Protein AF-A0AAE9Q0F1-F1 (afdb_monomer)

Organism: Paenibacillus polymyxa (NCBI:txid1406)

Secondary structure (DSSP, 8-state):
-----HHHHHHHHH--HHHHTTS--PPP-HHHHHHHHHHHHHHS-GGGHHHHHHHHHHHHHHHHHHHHHHTS----S---HHHHHHHHHHHHHHHHHHHHHHHHHHHTT-HHHHHHHHHHHHHHHHHHHHHHHHHHTT---HHHHHHHHHHHHHHHHHHHTT-

Radius of gyration: 17.11 Å; Cα contacts (8 Å, |Δi|>4): 140; chains: 1; bounding box: 46×31×49 Å

Foldseek 3Di:
DPDQCLVVVCCVLPDDPLLVVQADFDDQPVVLLVVLLVLLVVVDDPVCNVVSSLLSNLLSLQVRLVVLLVPQDPDDDDDDPSNVSRNVSSNVSSVSSVVVSLVSCVVVVNVVLNVLLVVLSVVLVVLVVVLVVCVVVVNDDPVNNVVSVVCSVVSSSVSSSVD

Nearest PDB structures (foldseek):
  3aq0-assembly3_E  TM=7.527E-01  e=3.146E-03  Arabidopsis thaliana
  1wl3-assembly1_B  TM=6.825E-01  e=2.127E-02  Thermotoga maritima MSB8
  1wl3-assembly1_A  TM=6.862E-01  e=2.998E-02  Thermotoga maritima MSB8
  1v4e-assembly1_A  TM=6.895E-01  e=4.225E-02  Thermotoga maritima
  5nl6-assembly1_B  TM=2.414E-01  e=3.479E+00  Entamoeba histolytica HM-1:IMSS

pLDDT: mean 87.9, std 9.02, range [52.25, 97.5]

Mean predicted aligned error: 5.34 Å

InterPro domains:
  IPR009920 Heptaprenyl diphosphate synthase subunit 1 [PF07307] (16-135)

Sequence (163 aa):
MKPYRVPQLA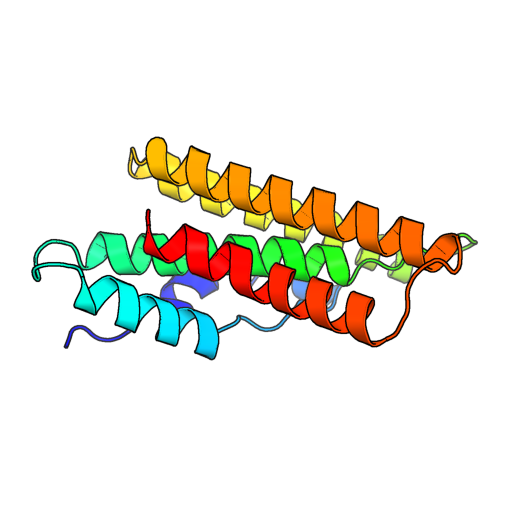RKYVEYDMIQQHTEMPAFPDSRTRLMFVFLNRNAQELHASEDELYALVTSLVQMGLDTHDMIDTLSGIRSPEEMRSRQLKVLAGDYFSSRFYQLLALAGRITAISKLSDAVCEVNAGKMSLYWGMKQFRLDATQYLTQMVRFKKELFYHSLHL

Structure (mmCIF, N/CA/C/O backbone):
data_AF-A0AAE9Q0F1-F1
#
_entry.id   AF-A0AAE9Q0F1-F1
#
loop_
_atom_site.group_PDB
_atom_site.id
_atom_site.type_symbol
_atom_site.label_atom_id
_atom_site.label_alt_id
_atom_site.label_comp_id
_atom_site.label_asym_id
_atom_site.label_entity_id
_atom_site.label_seq_id
_atom_site.pdbx_PDB_ins_code
_atom_site.Cartn_x
_atom_site.Cartn_y
_atom_site.Cartn_z
_atom_site.occupancy
_atom_site.B_iso_or_equiv
_atom_site.auth_seq_id
_atom_site.auth_comp_id
_atom_site.auth_asym_id
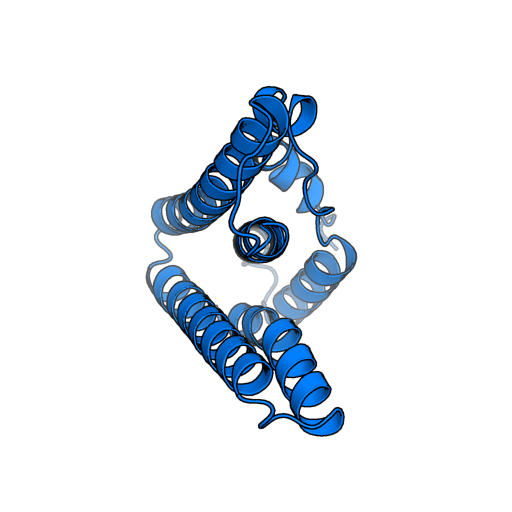_atom_site.auth_atom_id
_atom_site.pdbx_PDB_model_num
ATOM 1 N N . MET A 1 1 ? -22.507 -13.626 14.723 1.00 52.25 1 MET A N 1
ATOM 2 C CA . MET A 1 1 ? -21.385 -13.022 13.966 1.00 52.25 1 MET A CA 1
ATOM 3 C C . MET A 1 1 ? -21.903 -11.809 13.213 1.00 52.25 1 MET A C 1
ATOM 5 O O . MET A 1 1 ? -22.869 -11.956 12.471 1.00 52.25 1 MET A O 1
ATOM 9 N N . LYS A 1 2 ? -21.312 -10.622 13.410 1.00 55.66 2 LYS A N 1
ATOM 10 C CA . LYS A 1 2 ? -21.588 -9.476 12.527 1.00 55.66 2 LYS A CA 1
ATOM 11 C C . LYS A 1 2 ? -21.145 -9.829 11.096 1.00 55.66 2 LYS A C 1
ATOM 13 O O . LYS A 1 2 ? -20.151 -10.543 10.942 1.00 55.66 2 LYS A O 1
ATOM 18 N N . PRO A 1 3 ? -21.881 -9.401 10.058 1.00 69.31 3 PRO A N 1
ATOM 19 C CA . PRO A 1 3 ? -21.525 -9.720 8.682 1.00 69.31 3 PRO A CA 1
ATOM 20 C C . PRO A 1 3 ? -20.202 -9.040 8.316 1.00 69.31 3 PRO A C 1
ATOM 22 O O . PRO A 1 3 ? -20.035 -7.850 8.552 1.00 69.31 3 PRO A O 1
ATOM 25 N N . TYR A 1 4 ? -19.276 -9.793 7.724 1.00 80.81 4 TYR A N 1
ATOM 26 C CA . TYR A 1 4 ? -18.034 -9.262 7.164 1.00 80.81 4 TYR A CA 1
ATOM 27 C C . TYR A 1 4 ? -18.352 -8.305 6.005 1.00 80.81 4 TYR A C 1
ATOM 29 O O . TYR A 1 4 ? -18.887 -8.737 4.980 1.00 80.81 4 TYR A O 1
ATOM 37 N N . ARG A 1 5 ? -18.05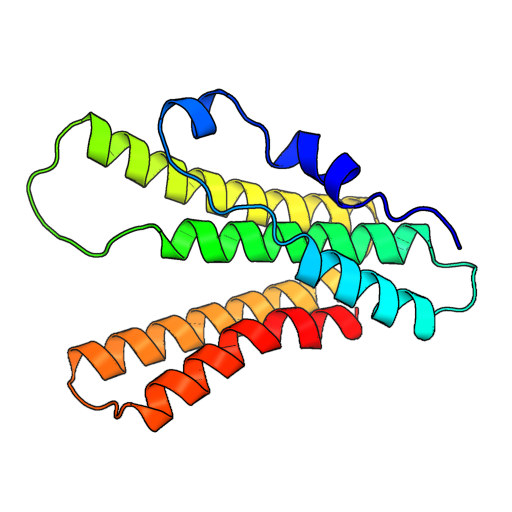4 -7.009 6.188 1.00 88.69 5 ARG A N 1
ATOM 38 C CA . ARG A 1 5 ? -18.430 -5.930 5.251 1.00 88.69 5 ARG A CA 1
ATOM 39 C C . ARG A 1 5 ? -17.259 -5.132 4.670 1.00 88.69 5 ARG A C 1
ATOM 41 O O . ARG A 1 5 ? -17.464 -4.1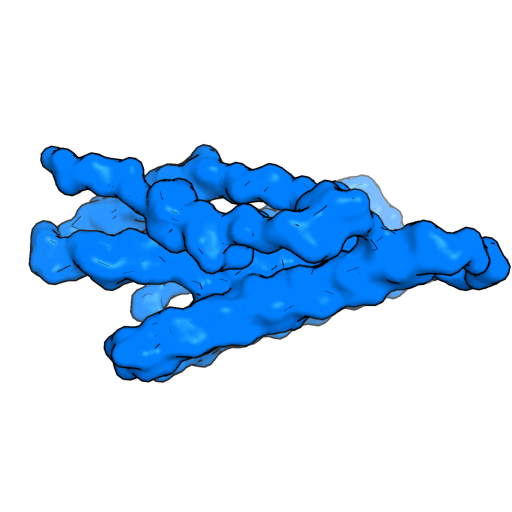41 3.966 1.00 88.69 5 ARG A O 1
ATOM 48 N N . VAL A 1 6 ? -16.028 -5.544 4.961 1.00 88.12 6 VAL A N 1
ATOM 49 C CA . VAL A 1 6 ? -14.815 -4.809 4.572 1.00 88.12 6 VAL A CA 1
ATOM 50 C C . VAL A 1 6 ? -14.713 -4.568 3.055 1.00 88.12 6 VAL A C 1
ATOM 52 O O . VAL A 1 6 ? -14.407 -3.437 2.678 1.00 88.12 6 VAL A O 1
ATOM 55 N N . PRO A 1 7 ? -15.042 -5.523 2.160 1.00 87.94 7 PRO A N 1
ATOM 56 C CA . PRO A 1 7 ? -15.000 -5.280 0.716 1.00 87.94 7 PRO A CA 1
ATOM 57 C C . PRO A 1 7 ? -16.002 -4.212 0.272 1.00 87.94 7 PRO A C 1
ATOM 59 O O . PRO A 1 7 ? -15.685 -3.365 -0.558 1.00 87.94 7 PRO A O 1
ATOM 62 N N . GLN A 1 8 ? -17.202 -4.197 0.863 1.00 89.12 8 GLN A N 1
ATOM 63 C CA . GLN A 1 8 ? -18.214 -3.180 0.574 1.00 89.12 8 GLN A CA 1
ATOM 64 C C . GLN A 1 8 ? -17.751 -1.793 1.037 1.00 89.12 8 GLN A C 1
ATOM 66 O O . GLN A 1 8 ? -17.985 -0.810 0.338 1.00 89.12 8 GLN A O 1
ATOM 71 N N . LEU A 1 9 ? -17.068 -1.709 2.184 1.00 89.50 9 LEU A N 1
ATOM 72 C CA . LEU A 1 9 ? -16.458 -0.464 2.657 1.00 89.50 9 LEU A CA 1
ATOM 73 C C . LEU A 1 9 ? -15.298 -0.015 1.756 1.00 89.50 9 LEU A C 1
ATOM 75 O O . LEU A 1 9 ? -15.118 1.187 1.557 1.00 89.50 9 LEU A O 1
ATOM 79 N N . ALA A 1 10 ? -14.542 -0.965 1.200 1.00 90.25 10 ALA A N 1
ATOM 80 C CA . ALA A 1 10 ? -13.403 -0.709 0.326 1.00 90.25 10 ALA A CA 1
ATOM 81 C C . ALA A 1 10 ? -13.804 -0.140 -1.043 1.00 90.25 10 ALA A C 1
ATOM 83 O O . ALA A 1 10 ? -13.045 0.651 -1.596 1.00 90.25 10 ALA A O 1
ATOM 84 N N . ARG A 1 11 ? -14.993 -0.478 -1.570 1.00 89.69 11 ARG A N 1
ATOM 85 C CA . ARG A 1 11 ? -15.460 -0.063 -2.911 1.00 89.69 11 ARG A CA 1
ATOM 86 C C . ARG A 1 11 ? -15.250 1.415 -3.217 1.00 89.69 11 ARG A C 1
ATOM 88 O O . ARG A 1 11 ? -14.578 1.745 -4.184 1.00 89.69 11 ARG A O 1
ATOM 95 N N . LYS A 1 12 ? -15.709 2.303 -2.330 1.00 88.75 12 LYS A N 1
ATOM 96 C CA . LYS A 1 12 ? -15.578 3.767 -2.494 1.00 88.75 12 LYS A CA 1
ATOM 97 C C . LYS A 1 12 ? -14.129 4.275 -2.52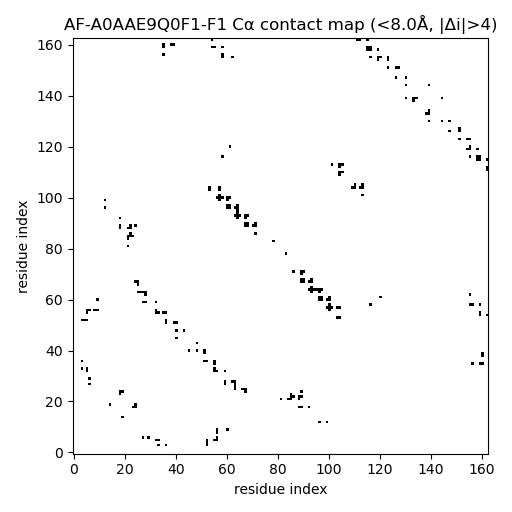4 1.00 88.75 12 LYS A C 1
ATOM 99 O O . LYS A 1 12 ? -13.890 5.459 -2.741 1.00 88.75 12 LYS A O 1
ATOM 104 N N . TYR A 1 13 ? -13.172 3.413 -2.199 1.00 87.44 13 TYR A N 1
ATOM 105 C CA . TYR A 1 13 ? -11.750 3.702 -2.262 1.00 87.44 13 TYR A CA 1
ATOM 106 C C . TYR A 1 13 ? -11.092 3.068 -3.483 1.00 87.44 13 TYR A C 1
ATOM 108 O O . TYR A 1 13 ? -10.175 3.674 -4.013 1.00 87.44 13 TYR A O 1
ATOM 116 N N . VAL A 1 14 ? -11.529 1.889 -3.929 1.00 84.81 14 VAL A N 1
ATOM 117 C CA . VAL A 1 14 ? -10.841 1.118 -4.983 1.00 84.81 14 VAL A CA 1
ATOM 118 C C . VAL A 1 14 ? -11.484 1.237 -6.367 1.00 84.81 14 VAL A C 1
ATOM 120 O O . VAL A 1 14 ? -10.823 0.977 -7.368 1.00 84.81 14 VAL A O 1
ATOM 123 N N . GLU A 1 15 ? -12.750 1.645 -6.444 1.00 83.00 15 GLU A N 1
ATOM 124 C CA . GLU A 1 15 ? -13.493 1.801 -7.697 1.00 83.00 15 GLU A CA 1
ATOM 125 C C . GLU A 1 15 ? -13.414 3.269 -8.160 1.00 83.00 15 GLU A C 1
ATOM 127 O O . GLU A 1 15 ? -14.234 4.100 -7.774 1.00 83.00 15 GLU A O 1
ATOM 132 N N . TYR A 1 16 ? -12.381 3.599 -8.948 1.00 80.75 16 TYR A N 1
ATOM 133 C CA . TYR A 1 16 ? -12.211 4.910 -9.588 1.00 80.75 16 TYR A CA 1
ATOM 134 C C . TYR A 1 16 ? -12.090 4.768 -11.103 1.00 80.75 16 TYR A C 1
ATOM 136 O O . TYR A 1 16 ? -11.101 4.225 -11.603 1.00 80.75 16 TYR A O 1
ATOM 144 N N . ASP A 1 17 ? -13.049 5.349 -11.821 1.00 77.19 17 ASP A N 1
ATOM 145 C CA . ASP A 1 17 ? -13.160 5.261 -13.280 1.00 77.19 17 ASP A CA 1
ATOM 146 C C . ASP A 1 17 ? -11.875 5.686 -14.001 1.00 77.19 17 ASP A C 1
ATOM 148 O O . ASP A 1 17 ? -11.378 4.967 -14.860 1.00 77.19 17 ASP A O 1
ATOM 152 N N . MET A 1 18 ? -11.275 6.812 -13.598 1.00 76.81 18 MET A N 1
ATOM 153 C CA . MET A 1 18 ? -10.044 7.334 -14.217 1.00 76.81 18 MET A CA 1
ATOM 154 C C . MET A 1 18 ? -8.848 6.384 -14.098 1.00 76.81 18 MET A C 1
ATOM 156 O O . MET A 1 18 ? -7.980 6.375 -14.967 1.00 76.81 18 MET A O 1
ATOM 160 N N . ILE A 1 19 ? -8.791 5.593 -13.024 1.00 80.44 19 ILE A N 1
ATOM 161 C CA . ILE A 1 19 ? -7.724 4.612 -12.819 1.00 80.44 19 ILE A CA 1
ATOM 162 C C . ILE A 1 19 ? -8.048 3.369 -13.653 1.00 80.44 19 ILE A C 1
ATOM 164 O O . ILE A 1 19 ? -7.244 2.961 -14.485 1.00 80.44 19 ILE A O 1
ATOM 168 N N . GLN A 1 20 ? -9.257 2.822 -13.516 1.00 83.31 20 GLN A N 1
ATOM 169 C CA . GLN A 1 20 ? -9.661 1.576 -14.178 1.00 83.31 20 GLN A CA 1
ATOM 170 C C . GLN A 1 20 ? -9.706 1.671 -15.711 1.00 83.31 20 GLN A C 1
ATOM 172 O O . GLN A 1 20 ? -9.451 0.683 -16.392 1.00 83.31 20 GLN A O 1
ATOM 177 N N . GLN A 1 21 ? -9.997 2.848 -16.271 1.00 85.94 21 GLN A N 1
ATOM 178 C CA . GLN A 1 21 ? -10.040 3.060 -17.725 1.00 85.94 21 GLN A CA 1
ATOM 179 C C . GLN A 1 21 ? -8.655 3.118 -18.381 1.00 85.94 21 GLN A C 1
ATOM 181 O O . GLN A 1 21 ? -8.540 2.995 -19.601 1.00 85.94 21 GLN A O 1
ATOM 186 N N . HIS A 1 22 ? -7.603 3.352 -17.599 1.00 85.44 22 HIS A N 1
ATOM 187 C CA . HIS A 1 22 ? -6.274 3.663 -18.125 1.00 85.44 22 HIS A CA 1
ATOM 188 C C . HIS A 1 22 ? -5.158 2.817 -17.515 1.00 85.44 22 HIS A C 1
ATOM 190 O O . HIS A 1 22 ? -4.011 2.910 -17.960 1.00 85.44 22 HIS A O 1
ATOM 196 N N . THR A 1 23 ? -5.458 1.998 -16.508 1.00 85.19 23 THR A N 1
ATOM 197 C CA . THR A 1 23 ? -4.486 1.092 -15.918 1.00 85.19 23 THR A CA 1
ATOM 198 C C . THR A 1 23 ? -5.135 -0.134 -15.285 1.00 85.19 23 THR A C 1
ATOM 200 O O . THR A 1 23 ? -6.248 -0.085 -14.764 1.00 85.19 23 THR A O 1
ATOM 203 N N . GLU A 1 24 ? -4.409 -1.248 -15.321 1.00 87.19 24 GLU A N 1
ATOM 204 C CA . GLU A 1 24 ? -4.751 -2.437 -14.548 1.00 87.19 24 GLU A CA 1
ATOM 205 C C . GLU A 1 24 ? -4.382 -2.224 -13.081 1.00 87.19 24 GLU A C 1
ATOM 207 O O . GLU A 1 24 ? -3.317 -1.687 -12.765 1.00 87.19 24 GLU A O 1
ATOM 212 N N . MET A 1 25 ? -5.245 -2.706 -12.193 1.00 88.75 25 MET A N 1
ATOM 213 C CA . MET A 1 25 ? -5.079 -2.605 -10.747 1.00 88.75 25 MET A CA 1
ATOM 214 C C . MET A 1 25 ? -5.050 -3.998 -10.120 1.00 88.75 25 MET A C 1
ATOM 216 O O . MET A 1 25 ? -5.718 -4.905 -10.629 1.00 88.75 25 MET A O 1
ATOM 220 N N . PRO A 1 26 ? -4.321 -4.190 -9.005 1.00 90.44 26 PRO A N 1
ATOM 221 C CA . PRO A 1 26 ? -4.367 -5.454 -8.290 1.00 90.44 26 PRO A CA 1
ATOM 222 C C . PRO A 1 26 ? -5.794 -5.721 -7.798 1.00 90.44 26 PRO A C 1
ATOM 224 O O . PRO A 1 26 ? -6.531 -4.804 -7.426 1.00 90.44 26 PRO A O 1
ATOM 227 N N . ALA A 1 27 ? -6.192 -6.991 -7.783 1.00 90.50 27 ALA A N 1
ATOM 228 C CA . ALA A 1 27 ? -7.470 -7.382 -7.206 1.00 90.50 27 ALA A CA 1
ATOM 229 C C . ALA A 1 27 ? -7.479 -7.117 -5.693 1.00 90.50 27 ALA A C 1
ATOM 231 O O . ALA A 1 27 ? -6.471 -7.314 -5.009 1.00 90.50 27 ALA A O 1
ATOM 232 N N . PHE A 1 28 ? -8.640 -6.736 -5.155 1.00 90.69 28 PHE A N 1
ATOM 233 C CA . PHE A 1 28 ? -8.799 -6.578 -3.712 1.00 90.69 28 PHE A CA 1
ATOM 234 C C . PHE A 1 28 ? -8.483 -7.904 -2.986 1.00 90.69 28 PHE A C 1
ATOM 236 O O . PHE A 1 28 ? -9.028 -8.945 -3.369 1.00 90.69 28 PHE A O 1
ATOM 243 N N . PRO A 1 29 ? -7.645 -7.907 -1.930 1.00 89.44 29 PRO A N 1
ATOM 244 C CA . PRO A 1 29 ? -7.173 -9.133 -1.285 1.00 89.44 29 PRO A CA 1
ATOM 245 C C . PRO A 1 29 ? -8.211 -9.750 -0.317 1.00 89.44 29 PRO A C 1
ATOM 247 O O . PRO A 1 29 ? -7.894 -10.015 0.842 1.00 89.44 29 PRO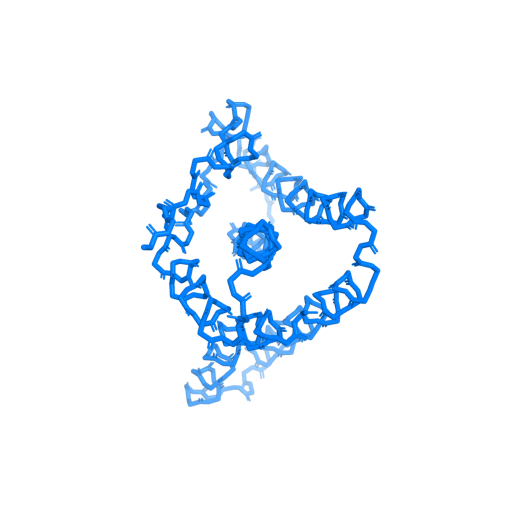 A O 1
ATOM 250 N N . ASP A 1 30 ? -9.439 -10.022 -0.788 1.00 89.88 30 ASP A N 1
ATOM 251 C CA . ASP A 1 30 ? -10.606 -10.415 0.034 1.00 89.88 30 ASP A CA 1
ATOM 252 C C . ASP A 1 30 ? -10.313 -11.564 1.003 1.00 89.88 30 ASP A C 1
ATOM 254 O O . ASP A 1 30 ? -10.621 -11.487 2.191 1.00 89.88 30 ASP A O 1
ATOM 258 N N . SER A 1 31 ? -9.666 -12.627 0.520 1.00 89.56 31 SER A N 1
ATOM 259 C CA . SER A 1 31 ? -9.354 -13.802 1.337 1.00 89.56 31 SER A CA 1
ATOM 260 C C . SER A 1 31 ? -8.436 -13.462 2.513 1.00 89.56 31 SER A C 1
ATOM 262 O O . SER A 1 31 ? -8.697 -13.881 3.643 1.00 89.56 31 SER A O 1
ATOM 264 N N . ARG A 1 32 ? -7.396 -12.652 2.277 1.00 88.00 32 ARG A N 1
ATOM 265 C CA . ARG A 1 32 ? -6.463 -12.192 3.316 1.00 88.00 32 ARG A CA 1
ATOM 266 C C . ARG A 1 32 ? -7.160 -11.251 4.290 1.00 88.00 32 ARG A C 1
ATOM 268 O O . ARG A 1 32 ? -6.998 -11.402 5.498 1.00 88.00 32 ARG A O 1
ATOM 275 N N . THR A 1 33 ? -7.962 -10.322 3.782 1.00 90.31 33 THR A N 1
ATOM 276 C CA . THR A 1 33 ? -8.722 -9.375 4.600 1.00 90.31 33 THR A CA 1
ATOM 277 C C . THR A 1 33 ? -9.723 -10.090 5.503 1.00 90.31 33 THR A C 1
ATOM 279 O O . THR A 1 33 ? -9.829 -9.773 6.685 1.00 90.31 33 THR A O 1
ATOM 282 N N . ARG A 1 34 ? -10.439 -11.084 4.973 1.00 89.56 34 ARG A N 1
ATOM 283 C CA . ARG A 1 34 ? -11.378 -11.911 5.735 1.00 89.56 34 ARG A CA 1
ATOM 284 C C . ARG A 1 34 ? -10.666 -12.718 6.808 1.00 89.56 34 ARG A C 1
ATOM 286 O O . ARG A 1 34 ? -11.144 -12.770 7.937 1.00 89.56 34 ARG A O 1
ATOM 293 N N . LEU A 1 35 ? -9.522 -13.316 6.474 1.00 88.81 35 LEU A N 1
ATOM 294 C CA . LEU A 1 35 ? -8.709 -14.044 7.442 1.00 88.81 35 LEU A CA 1
ATOM 295 C C . LEU A 1 35 ? -8.280 -13.121 8.588 1.00 88.81 35 LEU A C 1
ATOM 297 O O . LEU A 1 35 ? -8.472 -13.461 9.750 1.00 88.81 35 LEU A O 1
ATOM 301 N N . MET A 1 36 ? -7.776 -11.931 8.264 1.00 87.31 36 MET A N 1
ATOM 302 C CA . MET A 1 36 ? -7.366 -10.937 9.255 1.00 87.31 36 MET A CA 1
ATOM 303 C C . MET A 1 36 ? -8.520 -10.510 10.157 1.00 87.31 36 MET A C 1
ATOM 305 O O . MET A 1 36 ? -8.375 -10.521 11.374 1.00 87.31 36 MET A O 1
ATOM 309 N N . PHE A 1 37 ? -9.683 -10.215 9.572 1.00 86.88 37 PHE A N 1
ATOM 310 C CA . PHE A 1 37 ? -10.886 -9.869 10.324 1.00 86.88 37 PHE A CA 1
ATOM 311 C C . PHE A 1 37 ? -11.273 -10.966 11.327 1.00 86.88 37 PHE A C 1
ATOM 313 O O . PHE A 1 37 ? -11.605 -10.667 12.469 1.00 86.88 37 PHE A O 1
ATOM 320 N N . VAL A 1 38 ? -11.172 -12.243 10.938 1.00 86.56 38 VAL A N 1
ATOM 321 C CA . VAL A 1 38 ? -11.426 -13.372 11.849 1.00 86.56 38 VAL A CA 1
ATOM 322 C C . VAL A 1 38 ? -10.419 -13.412 13.004 1.00 86.56 38 VAL A C 1
ATOM 324 O O . VAL A 1 38 ? -10.815 -13.694 14.133 1.00 86.56 38 VAL A O 1
ATOM 327 N N . PHE A 1 39 ? -9.135 -13.136 12.759 1.00 84.56 39 PHE A N 1
ATOM 328 C CA . PHE A 1 39 ? -8.121 -13.113 13.819 1.00 84.56 39 PHE A CA 1
ATOM 329 C C . PHE A 1 39 ? -8.280 -11.927 14.775 1.00 84.56 39 PHE A C 1
ATOM 331 O O . PHE A 1 39 ? -8.157 -12.120 15.981 1.00 84.56 39 PHE A O 1
ATOM 338 N N . LEU A 1 40 ? -8.600 -10.737 14.260 1.00 82.00 40 LEU A N 1
ATOM 339 C CA . LEU A 1 40 ? -8.897 -9.559 15.082 1.00 82.00 40 LEU A CA 1
ATOM 340 C C . LEU A 1 40 ? -10.106 -9.825 15.990 1.00 82.00 40 LEU A C 1
ATOM 342 O O . LEU A 1 40 ? -10.019 -9.677 17.208 1.00 82.00 40 LEU A O 1
ATOM 346 N N . ASN A 1 41 ? -11.178 -10.383 15.419 1.00 77.12 41 ASN A N 1
ATOM 347 C CA . ASN A 1 41 ? -12.401 -10.685 16.157 1.00 77.12 41 ASN A CA 1
ATOM 348 C C . ASN A 1 41 ? -12.215 -11.750 17.255 1.00 77.12 41 ASN A C 1
ATOM 350 O O . ASN A 1 41 ? -12.936 -11.740 18.245 1.00 77.12 41 ASN A O 1
ATOM 354 N N . ARG A 1 42 ? -11.247 -12.668 17.109 1.00 68.50 42 ARG A N 1
ATOM 355 C CA . ARG A 1 42 ? -10.933 -13.677 18.140 1.00 68.50 42 ARG A CA 1
ATOM 356 C C . ARG A 1 42 ? -10.233 -13.099 19.369 1.00 68.50 42 ARG A C 1
ATOM 358 O O . ARG A 1 42 ? -10.332 -13.698 20.435 1.00 68.50 42 ARG A O 1
ATOM 365 N N . ASN A 1 43 ? -9.519 -11.987 19.215 1.00 61.25 43 ASN A N 1
ATOM 366 C CA . ASN A 1 43 ? -8.779 -11.342 20.301 1.00 61.25 43 ASN A CA 1
ATOM 367 C C . ASN A 1 43 ? -9.586 -10.231 20.993 1.00 61.25 43 ASN A C 1
ATOM 369 O O . ASN A 1 43 ? -9.216 -9.798 22.083 1.00 61.25 43 ASN A O 1
ATOM 373 N N . ALA A 1 44 ? -10.688 -9.780 20.388 1.00 56.12 44 ALA A N 1
ATOM 374 C CA . ALA A 1 44 ? -11.538 -8.724 20.917 1.00 56.12 44 ALA A CA 1
ATOM 375 C C . ALA A 1 44 ? -12.730 -9.284 21.714 1.00 56.12 44 ALA A C 1
ATOM 377 O O . ALA A 1 44 ? -13.457 -10.162 21.250 1.00 56.12 44 ALA A O 1
ATOM 378 N N . GLN A 1 45 ? -13.003 -8.718 22.896 1.00 58.09 45 GLN A N 1
ATOM 379 C CA . GLN A 1 45 ? -14.360 -8.768 23.452 1.00 58.09 45 GLN A CA 1
ATOM 380 C C . GLN A 1 45 ? -15.291 -7.983 22.507 1.00 58.09 45 GLN A C 1
ATOM 382 O O . GLN A 1 45 ? -14.855 -7.001 21.910 1.00 58.09 45 GLN A O 1
ATOM 387 N N . GLU A 1 46 ? -16.557 -8.393 22.351 1.00 57.03 46 GLU A N 1
ATOM 388 C CA . GLU A 1 46 ? -17.509 -7.962 21.294 1.00 57.03 46 GLU A CA 1
ATOM 389 C C . GLU A 1 46 ? -17.692 -6.432 21.077 1.00 57.03 46 GLU A C 1
ATOM 391 O O . GLU A 1 46 ? -18.320 -6.004 20.103 1.00 57.03 46 GLU A O 1
ATOM 396 N N . LEU A 1 47 ? -17.123 -5.600 21.952 1.00 56.22 47 LEU A N 1
ATOM 397 C CA . LEU A 1 47 ? -17.164 -4.137 21.972 1.00 56.22 47 LEU A CA 1
ATOM 398 C C . LEU A 1 47 ? -16.364 -3.445 20.842 1.00 56.22 47 LEU A C 1
ATOM 400 O O . LEU A 1 47 ? -16.670 -2.295 20.534 1.00 56.22 47 LEU A O 1
ATOM 404 N N . HIS A 1 48 ? -15.408 -4.112 20.178 1.00 65.81 48 HIS A N 1
ATOM 405 C CA . HIS A 1 48 ? -14.473 -3.470 19.222 1.00 65.81 48 HIS A CA 1
ATOM 406 C C . HIS A 1 48 ? -14.778 -3.688 17.728 1.00 65.81 48 HIS A C 1
ATOM 408 O O . HIS A 1 48 ? -13.979 -3.343 16.863 1.00 65.81 48 HIS A O 1
ATOM 414 N N . ALA A 1 49 ? -15.953 -4.213 17.374 1.00 68.44 49 ALA A N 1
ATOM 415 C CA . ALA A 1 49 ? -16.219 -4.655 15.998 1.00 68.44 49 ALA A CA 1
ATOM 416 C C . ALA A 1 49 ? -16.060 -3.575 14.899 1.00 68.44 49 ALA A C 1
ATOM 418 O O . ALA A 1 49 ? -15.730 -3.911 13.766 1.00 68.44 49 ALA A O 1
ATOM 419 N N . SER A 1 50 ? -16.308 -2.292 15.196 1.00 76.62 50 SER A N 1
ATOM 420 C CA . SER A 1 50 ? -16.072 -1.203 14.229 1.00 76.62 50 SER A CA 1
ATOM 421 C C . SER A 1 50 ? -14.585 -0.919 14.009 1.00 76.62 50 SER A C 1
ATOM 423 O O . SER A 1 50 ? -14.200 -0.430 12.950 1.00 76.62 50 SER A O 1
ATOM 425 N N . GLU A 1 51 ? -13.751 -1.217 15.002 1.00 83.94 51 GLU A N 1
ATOM 426 C CA . GLU A 1 51 ? -12.298 -1.080 14.916 1.00 83.94 51 GLU A CA 1
ATOM 427 C C . GLU A 1 51 ? -11.686 -2.241 14.141 1.00 83.94 51 GLU A C 1
ATOM 429 O O . GLU A 1 51 ? -10.838 -2.004 13.290 1.00 83.94 51 GLU A O 1
ATOM 434 N N . ASP A 1 52 ? -12.193 -3.462 14.330 1.00 87.06 52 ASP A N 1
ATOM 435 C CA . ASP A 1 52 ? -11.773 -4.627 13.542 1.00 87.06 52 ASP A CA 1
ATOM 436 C C . ASP A 1 52 ? -12.013 -4.404 12.041 1.00 87.06 52 ASP A C 1
ATOM 438 O O . ASP A 1 52 ? -11.153 -4.706 11.212 1.00 87.06 52 ASP A O 1
ATOM 442 N N . GLU A 1 53 ? -13.178 -3.854 11.670 1.00 89.69 53 GLU A N 1
ATOM 443 C CA . GLU A 1 53 ? -13.483 -3.498 10.279 1.00 89.69 53 GLU A CA 1
ATOM 444 C C . GLU A 1 53 ? -12.580 -2.372 9.766 1.00 89.69 53 GLU A C 1
ATOM 446 O O . GLU A 1 53 ? -12.116 -2.441 8.626 1.00 89.69 53 GLU A O 1
ATOM 451 N N . LEU A 1 54 ? -12.308 -1.356 10.596 1.00 92.06 54 LEU A N 1
ATOM 452 C CA . LEU A 1 54 ? -11.397 -0.263 10.257 1.00 92.06 54 LEU A CA 1
ATOM 453 C C . LEU A 1 54 ? -9.983 -0.791 10.005 1.00 92.06 54 LEU A C 1
ATOM 455 O O . LEU A 1 54 ? -9.419 -0.496 8.956 1.00 92.06 54 LEU A O 1
ATOM 459 N N . TYR A 1 55 ? -9.428 -1.588 10.917 1.00 92.12 55 TYR A N 1
ATOM 460 C CA . TYR A 1 55 ? -8.089 -2.167 10.807 1.00 92.12 55 TYR A CA 1
ATOM 461 C C . TYR A 1 55 ? -7.991 -3.121 9.618 1.00 92.12 55 TYR A C 1
ATOM 463 O O . TYR A 1 55 ? -7.073 -3.011 8.806 1.00 92.12 55 TYR A O 1
ATOM 471 N N . ALA A 1 56 ? -8.999 -3.976 9.423 1.00 92.19 56 ALA A N 1
ATOM 472 C CA . ALA A 1 56 ? -9.081 -4.821 8.241 1.00 92.19 56 ALA A CA 1
ATOM 473 C C . ALA A 1 56 ? -9.085 -4.002 6.939 1.00 92.19 56 ALA A C 1
ATOM 475 O O . ALA A 1 56 ? -8.384 -4.347 5.982 1.00 92.19 56 ALA A O 1
ATOM 476 N N . LEU A 1 57 ? -9.843 -2.903 6.900 1.00 93.81 57 LEU A N 1
ATOM 477 C CA . LEU A 1 57 ? -9.934 -2.014 5.747 1.00 93.81 57 LEU A CA 1
ATOM 478 C C . LEU A 1 57 ? -8.607 -1.304 5.463 1.00 93.81 57 LEU A C 1
ATOM 480 O O . LEU A 1 57 ? -8.100 -1.397 4.347 1.00 93.81 57 LEU A O 1
ATOM 484 N N . VAL A 1 58 ? -8.038 -0.607 6.447 1.00 95.00 58 VAL A N 1
ATOM 485 C CA . VAL A 1 58 ? -6.836 0.223 6.255 1.00 95.00 58 VAL A CA 1
ATOM 486 C C . VAL A 1 58 ? -5.624 -0.623 5.880 1.00 95.00 58 VAL A C 1
ATOM 488 O O . VAL A 1 58 ? -4.906 -0.258 4.955 1.00 95.00 58 VAL A O 1
ATOM 491 N N . THR A 1 59 ? -5.455 -1.805 6.476 1.00 94.06 59 THR A N 1
ATOM 492 C CA . THR A 1 59 ? -4.404 -2.742 6.065 1.00 94.06 59 THR A CA 1
ATOM 493 C C . THR A 1 59 ? -4.615 -3.241 4.636 1.00 94.06 59 THR A C 1
ATOM 495 O O . THR A 1 59 ? -3.654 -3.389 3.884 1.00 94.06 59 THR A O 1
ATOM 498 N N . SER A 1 60 ? -5.863 -3.482 4.221 1.00 93.88 60 SER A N 1
ATOM 499 C CA . SER A 1 60 ? -6.149 -3.884 2.837 1.00 93.88 60 SER A CA 1
ATOM 500 C C . SER A 1 60 ? -5.831 -2.763 1.848 1.00 93.88 60 SER A C 1
ATOM 502 O O . SER A 1 60 ? -5.318 -3.040 0.769 1.00 93.88 60 SER A O 1
ATOM 504 N N . LEU A 1 61 ? -6.074 -1.502 2.220 1.00 95.31 61 LEU A N 1
ATOM 505 C CA . LEU A 1 61 ? -5.674 -0.342 1.419 1.00 95.31 61 LEU A CA 1
ATOM 506 C C . LEU A 1 61 ? -4.147 -0.222 1.330 1.00 95.31 61 LEU A C 1
ATOM 508 O O . LEU A 1 61 ? -3.627 -0.026 0.237 1.00 95.31 61 LEU A O 1
ATOM 512 N N . VAL A 1 62 ? -3.417 -0.422 2.432 1.00 95.12 62 VAL A N 1
ATOM 513 C CA . VAL A 1 62 ? -1.944 -0.483 2.406 1.00 95.12 62 VAL A CA 1
ATOM 514 C C . VAL A 1 62 ? -1.461 -1.581 1.458 1.00 95.12 62 VAL A C 1
ATOM 516 O O . VAL A 1 62 ? -0.590 -1.340 0.625 1.00 95.12 62 VAL A O 1
ATOM 519 N N . GLN A 1 63 ? -2.051 -2.777 1.540 1.00 93.38 63 GLN A N 1
ATOM 520 C CA . GLN A 1 63 ? -1.704 -3.892 0.661 1.00 93.38 63 GLN A CA 1
ATOM 521 C C . GLN A 1 63 ? -1.953 -3.552 -0.812 1.00 93.38 63 GLN A C 1
ATOM 523 O O . GLN A 1 63 ? -1.088 -3.811 -1.644 1.00 93.38 63 GLN A O 1
ATOM 528 N N . MET A 1 64 ? -3.097 -2.936 -1.120 1.00 94.31 64 MET A N 1
ATOM 529 C CA . MET A 1 64 ? -3.412 -2.448 -2.464 1.00 94.31 64 MET A CA 1
ATOM 530 C C . MET A 1 64 ? -2.380 -1.425 -2.941 1.00 94.31 64 MET A C 1
ATOM 532 O O . MET A 1 64 ? -1.943 -1.508 -4.084 1.00 94.31 64 MET A O 1
ATOM 536 N N . GLY A 1 65 ? -1.952 -0.498 -2.080 1.00 94.75 65 GLY A N 1
ATOM 537 C CA . GLY A 1 65 ? -0.898 0.469 -2.396 1.00 94.75 65 GLY A CA 1
ATOM 538 C C . GLY A 1 65 ? 0.423 -0.206 -2.758 1.00 94.75 65 GLY A C 1
ATOM 539 O O . GLY A 1 65 ? 0.966 0.033 -3.835 1.00 94.75 65 GLY A O 1
ATOM 540 N N . LEU A 1 66 ? 0.882 -1.122 -1.901 1.00 93.88 66 LEU A N 1
ATOM 541 C CA . LEU A 1 66 ? 2.115 -1.882 -2.106 1.00 93.88 66 LEU A CA 1
ATOM 542 C C . LEU A 1 66 ? 2.076 -2.744 -3.374 1.00 93.88 66 LEU A C 1
ATOM 544 O O . LEU A 1 66 ? 3.049 -2.753 -4.124 1.00 93.88 66 LEU A O 1
ATOM 548 N N . ASP A 1 67 ? 0.975 -3.459 -3.616 1.00 93.56 67 ASP A N 1
ATOM 549 C CA . ASP A 1 67 ? 0.833 -4.321 -4.794 1.00 93.56 67 ASP A CA 1
ATOM 550 C C . ASP A 1 67 ? 0.681 -3.487 -6.083 1.00 93.56 67 ASP A C 1
ATOM 552 O O . ASP A 1 67 ? 1.180 -3.884 -7.132 1.00 93.56 67 ASP A O 1
ATOM 556 N N . THR A 1 68 ? 0.059 -2.302 -6.013 1.00 94.44 68 THR A N 1
ATOM 557 C CA . THR A 1 68 ? -0.030 -1.376 -7.159 1.00 94.44 68 THR A CA 1
ATOM 558 C C . THR A 1 68 ? 1.354 -0.861 -7.549 1.00 94.44 68 THR A C 1
ATOM 560 O O . THR A 1 68 ? 1.689 -0.830 -8.734 1.00 94.44 68 THR A O 1
ATOM 563 N N . HIS A 1 69 ? 2.182 -0.488 -6.568 1.00 94.75 69 HIS A N 1
ATOM 564 C CA . HIS A 1 69 ? 3.565 -0.083 -6.824 1.00 94.75 69 HIS A CA 1
ATOM 565 C C . HIS A 1 69 ? 4.409 -1.229 -7.400 1.00 94.75 69 HIS A C 1
ATOM 567 O O . HIS A 1 69 ? 5.233 -0.978 -8.274 1.00 94.75 69 HIS A O 1
ATOM 573 N N . ASP A 1 70 ? 4.161 -2.482 -7.008 1.00 92.38 70 ASP A N 1
ATOM 574 C CA . ASP A 1 70 ? 4.861 -3.650 -7.569 1.00 92.38 70 ASP A CA 1
ATOM 575 C C . ASP A 1 70 ? 4.513 -3.921 -9.049 1.00 92.38 70 ASP A C 1
ATOM 577 O O . ASP A 1 70 ? 5.295 -4.548 -9.763 1.00 92.38 70 ASP A O 1
ATOM 581 N N . MET A 1 71 ? 3.374 -3.423 -9.548 1.00 93.19 71 MET A N 1
ATOM 582 C CA . MET A 1 71 ? 2.986 -3.508 -10.969 1.00 93.19 71 MET A CA 1
ATOM 583 C C . MET A 1 71 ? 3.671 -2.457 -11.860 1.00 93.19 71 MET A C 1
ATOM 585 O O . MET A 1 71 ? 3.383 -2.376 -13.064 1.00 93.19 71 MET A O 1
ATOM 589 N N . ILE A 1 72 ? 4.524 -1.610 -11.282 1.00 92.38 72 ILE A N 1
ATOM 590 C CA . ILE A 1 72 ? 5.304 -0.598 -11.988 1.00 92.38 72 ILE A CA 1
ATOM 591 C C . ILE A 1 72 ? 6.628 -1.235 -12.407 1.00 92.38 72 ILE A C 1
ATOM 593 O O . ILE A 1 72 ? 7.490 -1.529 -11.585 1.00 92.38 72 ILE A O 1
ATOM 597 N N . ASP A 1 73 ? 6.816 -1.427 -13.710 1.00 87.06 73 ASP A N 1
ATOM 598 C CA . ASP A 1 73 ? 8.030 -2.043 -14.241 1.00 87.06 73 ASP A CA 1
ATOM 599 C C . ASP A 1 73 ? 9.287 -1.166 -14.001 1.00 87.06 73 ASP A C 1
ATOM 601 O O . ASP A 1 73 ? 9.201 0.034 -13.724 1.00 87.06 73 ASP A O 1
ATOM 605 N N . THR A 1 74 ? 10.487 -1.726 -14.139 1.00 83.50 74 THR A N 1
ATOM 606 C CA . THR A 1 74 ? 11.749 -0.969 -13.996 1.00 83.50 74 THR A CA 1
ATOM 607 C C . THR A 1 74 ? 12.441 -0.700 -15.334 1.00 83.50 74 THR A C 1
ATOM 609 O O . THR A 1 74 ? 13.642 -0.433 -15.358 1.00 83.50 74 THR A O 1
ATOM 612 N N . LEU A 1 75 ? 11.728 -0.826 -16.457 1.00 82.75 75 LEU A N 1
ATOM 613 C CA . LEU A 1 75 ? 12.311 -0.712 -17.792 1.00 82.75 75 LEU A CA 1
ATOM 614 C C . LEU A 1 75 ? 12.647 0.751 -18.111 1.00 82.75 75 LEU A C 1
ATOM 616 O O . LEU A 1 75 ? 11.835 1.656 -17.913 1.00 82.75 75 LEU A O 1
ATOM 620 N N . SER A 1 76 ? 13.841 0.998 -18.637 1.00 76.50 76 SER A N 1
ATOM 621 C CA . SER A 1 76 ? 14.218 2.292 -19.210 1.00 76.50 76 SER A CA 1
ATOM 622 C C . SER A 1 76 ? 14.036 2.266 -20.729 1.00 76.50 76 SER A C 1
ATOM 624 O O . SER A 1 76 ? 14.264 1.239 -21.362 1.00 76.50 76 SER A O 1
ATOM 626 N N . GLY A 1 77 ? 13.625 3.389 -21.325 1.00 82.75 77 GLY A N 1
ATOM 627 C CA . GLY A 1 77 ? 13.468 3.505 -22.778 1.00 82.75 77 GLY A CA 1
ATOM 628 C C . GLY A 1 77 ? 12.322 4.415 -23.208 1.00 82.75 77 GLY A C 1
ATOM 629 O O . GLY A 1 77 ? 11.608 4.976 -22.374 1.00 82.75 77 GLY A O 1
ATOM 630 N N . ILE A 1 78 ? 12.169 4.556 -24.526 1.00 82.25 78 ILE A N 1
ATOM 631 C CA . ILE A 1 78 ? 11.046 5.265 -25.149 1.00 82.25 78 ILE A CA 1
ATOM 632 C C . ILE A 1 78 ? 9.774 4.455 -24.894 1.00 82.25 78 ILE A C 1
ATOM 634 O O . ILE A 1 78 ? 9.761 3.243 -25.092 1.00 82.25 78 ILE A O 1
ATOM 638 N N . ARG A 1 79 ? 8.716 5.136 -24.457 1.00 86.75 79 ARG A N 1
ATOM 639 C CA . ARG A 1 79 ? 7.400 4.551 -24.190 1.00 86.75 79 ARG A CA 1
ATOM 640 C C . ARG A 1 79 ? 6.337 5.309 -24.962 1.00 86.75 79 ARG A C 1
ATOM 642 O O . ARG A 1 79 ? 6.483 6.510 -25.198 1.00 86.75 79 ARG A O 1
ATOM 649 N N . SER A 1 80 ? 5.263 4.616 -25.308 1.00 92.81 80 SER A N 1
ATOM 650 C CA . SER A 1 80 ? 4.060 5.267 -25.817 1.00 92.81 80 SER A CA 1
ATOM 651 C C . SER A 1 80 ? 3.428 6.172 -24.744 1.00 92.81 80 SER A C 1
ATOM 653 O O . SER A 1 80 ? 3.604 5.938 -23.538 1.00 92.81 80 SER A O 1
ATOM 655 N N . PRO A 1 81 ? 2.673 7.209 -25.145 1.00 92.00 81 PRO A N 1
ATOM 656 C CA . PRO A 1 81 ? 1.908 8.033 -24.212 1.00 92.00 81 PRO A CA 1
ATOM 657 C C . PRO A 1 81 ? 0.960 7.217 -23.320 1.00 92.00 81 PRO A C 1
ATOM 659 O O . PRO A 1 81 ? 0.807 7.537 -22.139 1.00 92.00 81 PRO A O 1
ATOM 662 N N . GLU A 1 82 ? 0.352 6.150 -23.847 1.00 91.50 82 GLU A N 1
ATOM 663 C CA . GLU A 1 82 ? -0.545 5.258 -23.107 1.00 91.50 82 GLU A CA 1
ATOM 664 C C . GLU A 1 82 ? 0.193 4.499 -21.997 1.00 91.50 82 GLU A C 1
ATOM 666 O O . GLU A 1 82 ? -0.258 4.479 -20.849 1.00 91.50 82 GLU A O 1
ATOM 671 N N . GLU A 1 83 ? 1.363 3.928 -22.298 1.00 91.19 83 GLU A N 1
ATOM 672 C CA . GLU A 1 83 ? 2.194 3.228 -21.309 1.00 91.19 83 GLU A CA 1
ATOM 673 C C . GLU A 1 83 ? 2.702 4.180 -20.224 1.00 91.19 83 GLU A C 1
ATOM 675 O O . GLU A 1 83 ? 2.711 3.834 -19.039 1.00 91.19 83 GLU A O 1
ATOM 680 N N . MET A 1 84 ? 3.105 5.396 -20.610 1.00 91.75 84 MET A N 1
ATOM 681 C CA . MET A 1 84 ? 3.511 6.428 -19.656 1.00 91.75 84 MET A CA 1
ATOM 682 C C . MET A 1 84 ? 2.358 6.826 -18.736 1.00 91.75 84 MET A C 1
ATOM 684 O O . MET A 1 84 ? 2.550 6.894 -17.520 1.00 91.75 84 MET A O 1
ATOM 688 N N . ARG A 1 85 ? 1.158 7.038 -19.293 1.00 92.56 85 ARG A N 1
ATOM 689 C CA . ARG A 1 85 ? -0.042 7.364 -18.515 1.00 92.56 85 ARG A CA 1
ATOM 690 C C . ARG A 1 85 ? -0.386 6.241 -17.542 1.00 92.56 85 ARG A C 1
ATOM 692 O O . ARG A 1 85 ? -0.558 6.511 -16.357 1.00 92.56 85 ARG A O 1
ATOM 699 N N . SER A 1 86 ? -0.442 4.995 -18.013 1.00 92.56 86 SER A N 1
ATOM 700 C CA . SER A 1 86 ? -0.738 3.829 -17.171 1.00 92.56 86 SER A CA 1
ATOM 701 C C . SER A 1 86 ? 0.248 3.721 -16.007 1.00 92.56 86 SER A C 1
ATOM 703 O O . SER A 1 86 ? -0.151 3.561 -14.854 1.00 92.56 86 SER A O 1
ATOM 705 N N . ARG A 1 87 ? 1.545 3.906 -16.279 1.00 93.31 87 ARG A N 1
ATOM 706 C CA . ARG A 1 87 ? 2.591 3.916 -15.251 1.00 93.31 87 ARG A CA 1
ATOM 707 C C . ARG A 1 87 ? 2.384 5.022 -14.213 1.00 93.31 87 ARG A C 1
ATOM 709 O O . ARG A 1 87 ? 2.464 4.754 -13.018 1.00 93.31 87 ARG A O 1
ATOM 716 N N . GLN A 1 88 ? 2.149 6.256 -14.654 1.00 93.06 88 GLN A N 1
ATOM 717 C CA . GLN A 1 88 ? 1.945 7.397 -13.756 1.00 93.06 88 GLN A CA 1
ATOM 718 C C . GLN A 1 88 ? 0.698 7.214 -12.889 1.00 93.06 88 GLN A C 1
ATOM 720 O O . GLN A 1 88 ? 0.736 7.494 -11.693 1.00 93.06 88 GLN A O 1
ATOM 725 N N . LEU A 1 89 ? -0.382 6.681 -13.463 1.00 94.06 89 LEU A N 1
ATOM 726 C CA . LEU A 1 89 ? -1.595 6.377 -12.713 1.00 94.06 89 LEU A CA 1
ATOM 727 C C . LEU A 1 89 ? -1.365 5.301 -11.653 1.00 94.06 89 LEU A C 1
ATOM 729 O O . LEU A 1 89 ? -1.881 5.458 -10.555 1.00 94.06 89 LEU A O 1
ATOM 733 N N . LYS A 1 90 ? -0.546 4.272 -11.911 1.00 95.12 90 LYS A N 1
ATOM 734 C CA . LYS A 1 90 ? -0.159 3.296 -10.874 1.00 95.12 90 LYS A CA 1
ATOM 735 C C . LYS A 1 90 ? 0.604 3.943 -9.714 1.00 95.12 90 LYS A C 1
ATOM 737 O O . LYS A 1 90 ? 0.314 3.631 -8.562 1.00 95.12 90 LYS A O 1
ATOM 742 N N . VAL A 1 91 ? 1.540 4.861 -9.992 1.00 94.88 91 VAL A N 1
ATOM 743 C CA . VAL A 1 91 ? 2.256 5.610 -8.934 1.00 94.88 91 VAL A CA 1
ATOM 744 C C . VAL A 1 91 ? 1.246 6.351 -8.058 1.00 94.88 91 VAL A C 1
ATOM 746 O O . VAL A 1 91 ? 1.182 6.116 -6.851 1.00 94.88 91 VAL A O 1
ATOM 749 N N . LEU A 1 92 ? 0.401 7.170 -8.691 1.00 95.12 92 LEU A N 1
ATOM 750 C CA . LEU A 1 92 ? -0.595 7.989 -8.004 1.00 95.12 92 LEU A CA 1
ATOM 751 C C . LEU A 1 92 ? -1.648 7.149 -7.275 1.00 95.12 92 LEU A C 1
ATOM 753 O O . LEU A 1 92 ? -2.087 7.528 -6.195 1.00 95.12 92 LEU A O 1
ATOM 757 N N . ALA A 1 93 ? -2.054 6.009 -7.834 1.00 94.50 93 ALA A N 1
ATOM 758 C CA . ALA A 1 93 ? -3.006 5.102 -7.205 1.00 94.50 93 ALA A CA 1
ATOM 759 C C . ALA A 1 93 ? -2.426 4.480 -5.926 1.00 94.50 93 ALA A C 1
ATOM 761 O O . ALA A 1 93 ? -3.118 4.408 -4.909 1.00 94.50 93 ALA A O 1
ATOM 762 N N . GLY A 1 94 ? -1.147 4.092 -5.941 1.00 95.19 94 GLY A N 1
ATOM 763 C CA . GLY A 1 94 ? -0.472 3.610 -4.738 1.00 95.19 94 GLY A CA 1
ATOM 764 C C . GLY A 1 94 ? -0.324 4.692 -3.659 1.00 95.19 94 GLY A C 1
ATOM 765 O O . GLY A 1 94 ? -0.601 4.428 -2.483 1.00 95.19 94 GLY A O 1
ATOM 766 N N . ASP A 1 95 ? 0.004 5.928 -4.050 1.00 95.69 95 ASP A N 1
ATOM 767 C CA . ASP A 1 95 ? 0.065 7.081 -3.135 1.00 95.69 95 ASP A CA 1
ATOM 768 C C . ASP A 1 95 ? -1.317 7.425 -2.564 1.00 95.69 95 ASP A C 1
ATOM 770 O O . ASP A 1 95 ? -1.471 7.727 -1.377 1.00 95.69 95 ASP A O 1
ATOM 774 N N . TYR A 1 96 ? -2.350 7.328 -3.397 1.00 95.12 96 TYR A N 1
ATOM 775 C CA . TYR A 1 96 ? -3.735 7.523 -3.003 1.00 95.12 96 TYR A CA 1
ATOM 776 C C . TYR A 1 96 ? -4.173 6.490 -1.954 1.00 95.12 96 TYR A C 1
ATOM 778 O O . TYR A 1 96 ? -4.702 6.876 -0.908 1.00 95.12 96 TYR A O 1
ATOM 786 N N . PHE A 1 97 ? -3.915 5.193 -2.160 1.00 95.31 97 PHE A N 1
ATOM 787 C CA . PHE A 1 97 ? -4.243 4.174 -1.155 1.00 95.31 97 PHE A CA 1
ATOM 788 C C . PHE A 1 97 ? -3.472 4.379 0.152 1.00 95.31 97 PHE A C 1
ATOM 790 O O . PHE A 1 97 ? -4.061 4.274 1.234 1.00 95.31 97 PHE A O 1
ATOM 797 N N . SER A 1 98 ? -2.193 4.753 0.050 1.00 94.81 98 SER A N 1
ATOM 798 C CA . SER A 1 98 ? -1.354 5.102 1.200 1.00 94.81 98 SER A CA 1
ATOM 799 C C . SER A 1 98 ? -1.935 6.291 1.983 1.00 94.81 98 SER A C 1
ATOM 801 O O . SER A 1 98 ? -2.081 6.265 3.203 1.00 94.81 98 SER A O 1
ATOM 803 N N . SER A 1 99 ? -2.397 7.319 1.278 1.00 95.81 99 SER A N 1
ATOM 804 C CA . SER A 1 99 ? -3.029 8.488 1.896 1.00 95.81 99 SER A CA 1
ATOM 805 C C . SER A 1 99 ? -4.355 8.138 2.580 1.00 95.81 99 SER A C 1
ATOM 807 O O . SER A 1 99 ? -4.678 8.677 3.640 1.00 95.81 99 SER A O 1
ATOM 809 N N . ARG A 1 100 ? -5.142 7.221 2.002 1.00 95.75 100 ARG A N 1
ATOM 810 C CA . ARG A 1 100 ? -6.459 6.847 2.539 1.00 95.75 100 ARG A CA 1
ATOM 811 C C . ARG A 1 100 ? -6.375 6.010 3.806 1.00 95.75 100 ARG A C 1
ATOM 813 O O . ARG A 1 100 ? -7.185 6.246 4.701 1.00 95.75 100 ARG A O 1
ATOM 820 N N . PHE A 1 101 ? -5.418 5.087 3.929 1.00 95.19 101 PHE A N 1
ATOM 821 C CA . PHE A 1 101 ? -5.244 4.366 5.197 1.00 95.19 101 PHE A CA 1
ATOM 822 C C . PHE A 1 101 ? -4.885 5.348 6.322 1.00 95.19 101 PHE A C 1
ATOM 824 O O . PHE A 1 101 ? -5.485 5.296 7.397 1.00 95.19 101 PHE A O 1
ATOM 831 N N . TYR A 1 102 ? -3.965 6.281 6.043 1.00 96.81 102 TYR A N 1
ATOM 832 C CA . TYR A 1 102 ? -3.533 7.285 7.009 1.00 96.81 102 TYR A CA 1
ATOM 833 C C . TYR A 1 102 ? -4.710 8.164 7.428 1.00 96.81 102 TYR A C 1
ATOM 835 O O . TYR A 1 102 ? -4.992 8.307 8.616 1.00 96.81 102 TYR A O 1
ATOM 843 N N . GLN A 1 103 ? -5.448 8.698 6.449 1.00 97.50 103 GLN A N 1
ATOM 844 C CA . GLN A 1 103 ? -6.616 9.541 6.688 1.00 97.50 103 GLN A CA 1
ATOM 845 C C . GLN A 1 103 ? -7.658 8.837 7.565 1.00 97.50 103 GLN A C 1
ATOM 847 O O . GLN A 1 103 ? -8.186 9.444 8.494 1.00 97.50 103 GLN A O 1
ATOM 852 N N . LEU A 1 104 ? -7.961 7.566 7.285 1.00 96.50 104 LEU A N 1
ATOM 853 C CA . LEU A 1 104 ? -8.974 6.814 8.025 1.00 96.50 104 LEU A CA 1
ATOM 854 C C . LEU A 1 104 ? -8.581 6.591 9.487 1.00 96.50 104 LEU A C 1
ATOM 856 O O . LEU A 1 104 ? -9.410 6.783 10.375 1.00 96.50 104 LEU A O 1
ATOM 860 N N . LEU A 1 105 ? -7.321 6.239 9.747 1.00 96.19 105 LEU A N 1
ATOM 861 C CA . LEU A 1 105 ? -6.832 6.080 11.115 1.00 96.19 105 LEU A CA 1
ATOM 862 C C . LEU A 1 105 ? -6.722 7.416 11.854 1.00 96.19 105 LEU A C 1
ATOM 864 O O . LEU A 1 105 ? -7.018 7.473 13.047 1.00 96.19 105 LEU A O 1
ATOM 868 N N . ALA A 1 106 ? -6.344 8.489 11.156 1.00 97.00 106 ALA A N 1
ATOM 869 C CA . ALA A 1 106 ? -6.254 9.824 11.734 1.00 97.00 106 ALA A CA 1
ATOM 870 C C . ALA A 1 106 ? -7.637 10.332 12.165 1.00 97.00 106 ALA A C 1
ATOM 872 O O . ALA A 1 106 ? -7.792 10.803 13.290 1.00 97.00 106 ALA A O 1
ATOM 873 N N . LEU A 1 107 ? -8.659 10.152 11.320 1.00 96.38 107 LEU A N 1
ATOM 874 C CA . LEU A 1 107 ? -10.050 10.485 11.650 1.00 96.38 107 LEU A CA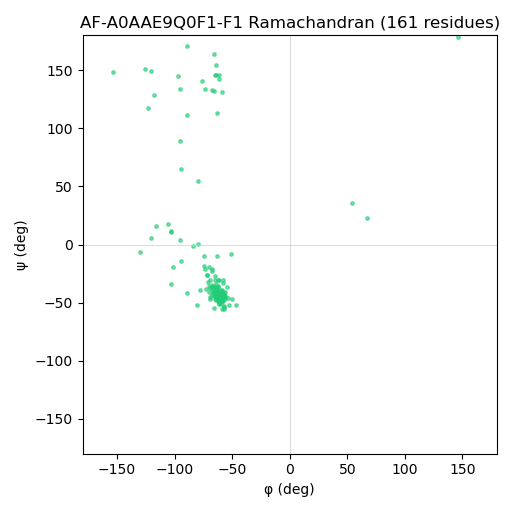 1
ATOM 875 C C . LEU A 1 107 ? -10.594 9.661 12.826 1.00 96.38 107 LEU A C 1
ATOM 877 O O . LEU A 1 107 ? -11.422 10.157 13.583 1.00 96.38 107 LEU A O 1
ATOM 881 N N . ALA A 1 108 ? -10.115 8.428 13.003 1.00 94.69 108 ALA A N 1
ATOM 882 C CA . ALA A 1 108 ? -10.452 7.582 14.146 1.00 94.69 108 ALA A CA 1
ATOM 883 C C . ALA A 1 108 ? -9.591 7.858 15.400 1.00 94.69 108 ALA A C 1
ATOM 885 O O . ALA A 1 108 ? -9.772 7.203 16.427 1.00 94.69 108 ALA A O 1
ATOM 886 N N . GLY A 1 109 ? -8.627 8.786 15.335 1.00 95.38 109 GLY A N 1
ATOM 887 C CA . GLY A 1 109 ? -7.714 9.094 16.441 1.00 95.38 109 GLY A CA 1
ATOM 888 C C . GLY A 1 109 ? -6.745 7.957 16.795 1.00 95.38 109 GLY A C 1
ATOM 889 O O . GLY A 1 109 ? -6.251 7.888 17.919 1.00 95.38 109 GLY A O 1
ATOM 890 N N . ARG A 1 110 ? -6.473 7.031 15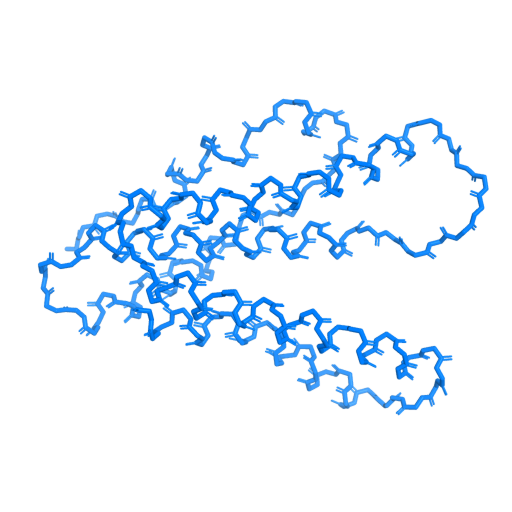.867 1.00 94.69 110 ARG A N 1
ATOM 891 C CA . ARG A 1 110 ? -5.654 5.827 16.097 1.00 94.69 110 ARG A CA 1
ATOM 892 C C . ARG A 1 110 ? -4.189 6.055 15.713 1.00 94.69 110 ARG A C 1
ATOM 894 O O . ARG A 1 110 ? -3.656 5.427 14.803 1.00 94.69 110 ARG A O 1
ATOM 901 N N . ILE A 1 111 ? -3.524 6.952 16.442 1.00 94.12 111 ILE A N 1
ATOM 902 C CA . ILE A 1 111 ? -2.127 7.359 16.187 1.00 94.12 111 ILE A CA 1
ATOM 903 C C . ILE A 1 111 ? -1.148 6.180 16.310 1.00 94.12 111 ILE A C 1
ATOM 905 O O . ILE A 1 111 ? -0.287 5.999 15.452 1.00 94.12 111 ILE A O 1
ATOM 909 N N . THR A 1 112 ? -1.313 5.322 17.319 1.00 93.00 112 THR A N 1
ATOM 910 C CA . THR A 1 112 ? -0.462 4.131 17.491 1.00 93.00 112 THR A CA 1
ATOM 911 C C . THR A 1 112 ? -0.563 3.178 16.298 1.00 93.00 112 THR A C 1
ATOM 913 O O . THR A 1 112 ? 0.450 2.642 15.852 1.00 93.00 112 THR A O 1
ATOM 916 N N . ALA A 1 113 ? -1.768 3.002 15.746 1.00 92.06 113 ALA A N 1
ATOM 917 C CA . ALA A 1 113 ? -1.983 2.161 14.574 1.00 92.06 113 ALA A CA 1
ATOM 918 C C . ALA A 1 113 ? -1.331 2.759 13.314 1.00 92.06 113 ALA A C 1
ATOM 920 O O . ALA A 1 113 ? -0.757 2.019 12.517 1.00 92.06 113 ALA A O 1
ATOM 921 N N . ILE A 1 114 ? -1.353 4.093 13.163 1.00 95.44 114 ILE A N 1
ATOM 922 C CA . ILE A 1 114 ? -0.640 4.791 12.078 1.00 95.44 114 ILE A CA 1
ATOM 923 C C . ILE A 1 114 ? 0.851 4.483 12.138 1.00 95.44 114 ILE A C 1
ATOM 925 O O . ILE A 1 114 ? 1.423 4.120 11.112 1.00 95.44 114 ILE A O 1
ATOM 929 N N . SER A 1 115 ? 1.467 4.611 13.320 1.00 94.69 115 SER A N 1
ATOM 930 C CA . SER A 1 115 ? 2.899 4.339 13.489 1.00 94.69 115 SER A CA 1
ATOM 931 C C . SER A 1 115 ? 3.223 2.903 13.094 1.00 94.69 115 SER A C 1
ATOM 933 O O . SER A 1 115 ? 3.997 2.693 12.169 1.00 94.69 115 SER A O 1
ATOM 935 N N . LYS A 1 116 ? 2.544 1.922 13.704 1.00 93.12 116 LYS A N 1
ATOM 936 C CA . LYS A 1 116 ? 2.795 0.493 13.460 1.00 93.12 116 LYS A CA 1
ATOM 937 C C . LYS A 1 116 ? 2.654 0.104 11.987 1.00 93.12 116 LYS A C 1
ATOM 939 O O . LYS A 1 116 ? 3.501 -0.607 11.456 1.00 93.12 116 LYS A O 1
ATOM 944 N N . LEU A 1 117 ? 1.599 0.569 11.309 1.00 92.81 117 LEU A N 1
ATOM 945 C CA . LEU A 1 117 ? 1.431 0.285 9.881 1.00 92.81 117 LEU A CA 1
ATOM 946 C C . LEU A 1 117 ? 2.470 1.000 9.017 1.00 92.81 117 LEU A C 1
ATOM 948 O O . LEU A 1 117 ? 2.937 0.416 8.044 1.00 92.81 117 LEU A O 1
ATOM 952 N N . SER A 1 118 ? 2.843 2.235 9.356 1.00 94.25 118 SER A N 1
ATOM 953 C CA . SER A 1 118 ? 3.880 2.964 8.615 1.00 94.25 118 SER A CA 1
ATOM 954 C C . SER A 1 118 ? 5.240 2.281 8.756 1.00 94.25 118 SER A C 1
ATOM 956 O O . SER A 1 118 ? 5.942 2.121 7.761 1.00 94.25 118 SER A O 1
ATOM 958 N N . ASP A 1 119 ? 5.574 1.799 9.954 1.00 93.44 119 ASP A N 1
ATOM 959 C CA . ASP A 1 119 ? 6.792 1.030 10.208 1.00 93.44 119 ASP A CA 1
ATOM 960 C C . ASP A 1 119 ? 6.798 -0.266 9.385 1.00 93.44 119 ASP A C 1
ATOM 962 O O . ASP A 1 119 ? 7.761 -0.541 8.670 1.00 93.44 119 ASP A O 1
ATOM 966 N N . ALA A 1 120 ? 5.682 -1.005 9.372 1.00 92.06 120 ALA A N 1
ATOM 967 C CA . ALA A 1 120 ? 5.535 -2.206 8.549 1.00 92.06 120 ALA A CA 1
ATOM 968 C C . ALA A 1 120 ? 5.700 -1.916 7.042 1.00 92.06 120 ALA A C 1
ATOM 970 O O . ALA A 1 120 ? 6.339 -2.684 6.319 1.00 92.06 120 ALA A O 1
ATOM 971 N N . VAL A 1 121 ? 5.152 -0.799 6.547 1.00 93.31 121 VAL A N 1
ATOM 972 C CA . VAL A 1 121 ? 5.334 -0.353 5.153 1.00 93.31 121 VAL A CA 1
ATOM 973 C C . VAL A 1 121 ? 6.802 -0.044 4.863 1.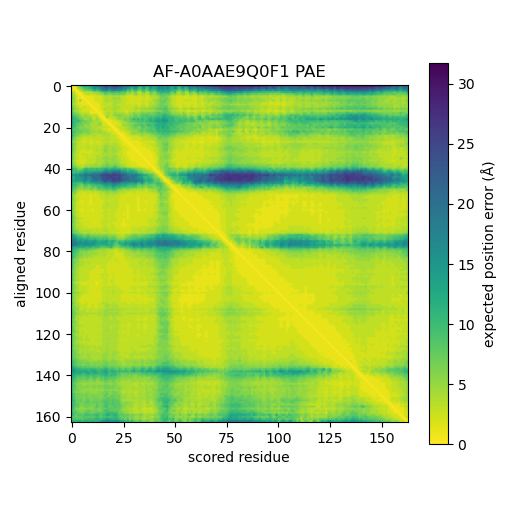00 93.31 121 VAL A C 1
ATOM 975 O O . VAL A 1 121 ? 7.327 -0.480 3.834 1.00 93.31 121 VAL A O 1
ATOM 978 N N . CYS A 1 122 ? 7.478 0.669 5.765 1.00 93.62 122 CYS A N 1
ATOM 979 C CA . CYS A 1 122 ? 8.904 0.966 5.656 1.00 93.62 122 CYS A CA 1
ATOM 980 C C . CYS A 1 122 ? 9.746 -0.315 5.611 1.00 93.62 122 CYS A C 1
ATOM 982 O O . CYS A 1 122 ? 10.602 -0.446 4.736 1.00 93.62 122 CYS A O 1
ATOM 984 N N . GLU A 1 123 ? 9.476 -1.281 6.492 1.00 92.75 123 GLU A N 1
ATOM 985 C CA . GLU A 1 123 ? 10.166 -2.576 6.522 1.00 92.75 123 GLU A CA 1
ATOM 986 C C . GLU A 1 123 ? 9.981 -3.358 5.217 1.00 92.75 123 GLU A C 1
ATOM 988 O O . GLU A 1 123 ? 10.956 -3.860 4.650 1.00 92.75 123 GLU A O 1
ATOM 993 N N . VAL A 1 124 ? 8.749 -3.425 4.697 1.00 92.75 124 VAL A N 1
ATOM 994 C CA . VAL A 1 124 ? 8.459 -4.092 3.419 1.00 92.75 124 VAL A CA 1
ATOM 995 C C . VAL A 1 124 ? 9.196 -3.407 2.270 1.00 92.75 124 VAL A C 1
ATOM 997 O O . VAL A 1 124 ? 9.841 -4.088 1.473 1.00 92.75 124 VAL A O 1
ATOM 1000 N N . ASN A 1 125 ? 9.155 -2.077 2.183 1.00 93.12 125 ASN A N 1
ATOM 1001 C CA . ASN A 1 125 ? 9.819 -1.339 1.108 1.00 93.12 125 ASN A CA 1
ATOM 1002 C C . ASN A 1 125 ? 11.350 -1.444 1.184 1.00 93.12 125 ASN A C 1
ATOM 1004 O O . ASN A 1 125 ? 12.000 -1.677 0.162 1.00 93.12 125 ASN A O 1
ATOM 1008 N N . ALA A 1 126 ? 11.937 -1.356 2.380 1.00 93.50 126 ALA A N 1
ATOM 1009 C CA . ALA A 1 126 ? 13.369 -1.579 2.581 1.00 93.50 126 ALA A CA 1
ATOM 1010 C C . ALA A 1 126 ? 13.774 -3.007 2.178 1.00 93.50 126 ALA A C 1
ATOM 1012 O O . ALA A 1 126 ? 14.771 -3.209 1.478 1.00 93.50 126 ALA A O 1
ATOM 1013 N N . GLY A 1 127 ? 12.961 -3.996 2.556 1.00 92.88 127 GLY A N 1
ATOM 1014 C CA . GLY A 1 127 ? 13.125 -5.385 2.150 1.00 92.88 127 GLY A CA 1
ATOM 1015 C C . GLY A 1 127 ? 13.087 -5.566 0.631 1.00 92.88 127 GLY A C 1
ATOM 1016 O O . GLY A 1 127 ? 13.993 -6.182 0.067 1.00 92.88 127 GLY A O 1
ATOM 1017 N N . LYS A 1 128 ? 12.093 -4.980 -0.049 1.00 92.75 128 LYS A N 1
ATOM 1018 C CA . LYS A 1 128 ? 11.976 -4.998 -1.518 1.00 92.75 128 LYS A CA 1
ATOM 1019 C C . LYS A 1 128 ? 13.213 -4.406 -2.195 1.00 92.75 128 LYS A C 1
ATOM 1021 O O . LYS A 1 128 ? 13.728 -4.997 -3.143 1.00 92.75 128 LYS A O 1
ATOM 1026 N N . MET A 1 129 ? 13.735 -3.289 -1.684 1.00 92.88 129 MET A N 1
ATOM 1027 C CA . MET A 1 129 ? 14.962 -2.682 -2.211 1.00 92.88 129 MET A CA 1
ATOM 1028 C C . MET A 1 129 ? 16.184 -3.583 -2.024 1.00 92.88 129 MET A C 1
ATOM 1030 O O . MET A 1 129 ? 16.995 -3.712 -2.943 1.00 92.88 129 MET A O 1
ATOM 1034 N N . SER A 1 130 ? 16.304 -4.242 -0.870 1.00 92.75 130 SER A N 1
ATOM 1035 C CA . SER A 1 130 ? 17.360 -5.230 -0.621 1.00 92.75 130 SER A CA 1
ATOM 1036 C C . SER A 1 130 ? 17.275 -6.405 -1.603 1.00 92.75 130 SER A C 1
ATOM 1038 O O . SER A 1 130 ? 18.277 -6.765 -2.226 1.00 92.75 130 SER A O 1
ATOM 1040 N N . LEU A 1 131 ? 16.067 -6.942 -1.826 1.00 92.31 131 LEU A N 1
ATOM 1041 C CA . LEU A 1 131 ? 15.826 -8.013 -2.796 1.00 92.31 131 LEU A CA 1
ATOM 1042 C C . LEU A 1 131 ? 16.224 -7.581 -4.215 1.00 92.31 131 LEU A C 1
ATOM 1044 O O . LEU A 1 131 ? 16.975 -8.285 -4.889 1.00 92.31 131 LEU A O 1
ATOM 1048 N N . TYR A 1 132 ? 15.778 -6.401 -4.649 1.00 91.38 132 TYR A N 1
ATOM 1049 C CA . TYR A 1 132 ? 16.097 -5.850 -5.966 1.00 91.38 132 TYR A CA 1
ATOM 1050 C C . TYR A 1 132 ? 17.611 -5.737 -6.198 1.00 91.38 132 TYR A C 1
ATOM 1052 O O . TYR A 1 132 ? 18.118 -6.174 -7.236 1.00 91.38 132 TYR A O 1
ATOM 1060 N N . TRP A 1 133 ? 18.356 -5.201 -5.227 1.00 91.94 133 TRP A N 1
ATOM 1061 C CA . TRP A 1 133 ? 19.812 -5.088 -5.333 1.00 91.94 133 TRP A CA 1
ATOM 1062 C C . TRP A 1 133 ? 20.514 -6.443 -5.313 1.00 91.94 133 TRP A C 1
ATOM 1064 O O . TRP A 1 133 ? 21.441 -6.652 -6.098 1.00 91.94 133 TRP A O 1
ATOM 1074 N N . GLY A 1 134 ? 20.050 -7.381 -4.484 1.00 92.50 134 GLY A N 1
ATOM 1075 C CA . GLY A 1 134 ? 20.550 -8.753 -4.487 1.00 92.50 134 GLY A CA 1
ATOM 1076 C C . GLY A 1 134 ? 20.377 -9.428 -5.851 1.00 92.50 134 GLY A C 1
ATOM 1077 O O . GLY A 1 134 ? 21.300 -10.091 -6.324 1.00 92.50 134 GLY A O 1
ATOM 1078 N N . MET A 1 135 ? 19.242 -9.198 -6.523 1.00 90.50 135 MET A N 1
ATOM 1079 C CA . MET A 1 135 ? 18.967 -9.750 -7.853 1.00 90.50 135 MET A CA 1
ATOM 1080 C C . MET A 1 135 ? 19.868 -9.105 -8.908 1.00 90.50 135 MET A C 1
ATOM 1082 O O . MET A 1 135 ? 20.513 -9.809 -9.680 1.00 90.50 135 MET A O 1
ATOM 1086 N N . LYS A 1 136 ? 19.980 -7.770 -8.901 1.00 90.00 136 LYS A N 1
ATOM 1087 C CA . LYS A 1 136 ? 20.856 -7.006 -9.809 1.00 90.00 136 LYS A CA 1
ATOM 1088 C C . LYS A 1 136 ? 22.328 -7.405 -9.713 1.00 90.00 136 LYS A C 1
ATOM 1090 O O . LYS A 1 136 ? 23.043 -7.319 -10.705 1.00 90.00 136 LYS A O 1
ATOM 1095 N N . GLN A 1 137 ? 22.780 -7.799 -8.525 1.00 93.56 137 GLN A N 1
ATOM 1096 C CA . GLN A 1 137 ? 24.166 -8.187 -8.262 1.00 93.56 137 GLN A CA 1
ATOM 1097 C C . GLN A 1 137 ? 24.395 -9.704 -8.354 1.00 93.56 137 GLN A C 1
ATOM 1099 O O . GLN A 1 137 ? 25.502 -10.149 -8.063 1.00 93.56 137 GLN A O 1
ATOM 1104 N N . PHE A 1 138 ? 23.377 -10.490 -8.735 1.00 89.19 138 PHE A N 1
ATOM 1105 C CA . PHE A 1 138 ? 23.423 -11.958 -8.791 1.00 89.19 138 PHE A CA 1
ATOM 1106 C C . PHE A 1 138 ? 23.855 -12.613 -7.463 1.00 89.19 138 PHE A C 1
ATOM 1108 O O . PHE A 1 138 ? 24.558 -13.619 -7.448 1.00 89.19 138 PHE A O 1
ATOM 1115 N N . ARG A 1 139 ? 23.439 -12.030 -6.331 1.00 90.38 139 ARG A N 1
ATOM 1116 C CA . ARG A 1 139 ? 23.787 -12.480 -4.967 1.00 90.38 139 ARG A CA 1
ATOM 1117 C C . ARG A 1 139 ? 22.666 -13.246 -4.261 1.00 90.38 139 ARG A C 1
ATOM 1119 O O . ARG A 1 139 ? 22.747 -13.446 -3.055 1.00 90.38 139 ARG A O 1
ATOM 1126 N N . LEU A 1 140 ? 21.610 -13.611 -4.983 1.00 91.50 140 LEU A N 1
ATOM 1127 C CA . LEU A 1 140 ? 20.434 -14.281 -4.433 1.00 91.50 140 LEU A CA 1
ATOM 1128 C C . LEU A 1 140 ? 20.255 -15.658 -5.056 1.00 91.50 140 LEU A C 1
ATOM 1130 O O . LEU A 1 140 ? 20.197 -15.781 -6.279 1.00 91.50 140 LEU A O 1
ATOM 1134 N N . ASP A 1 141 ? 20.096 -16.666 -4.205 1.00 91.81 141 ASP A N 1
ATOM 1135 C CA . ASP A 1 141 ? 19.594 -17.973 -4.616 1.00 91.81 141 ASP A CA 1
ATOM 1136 C C . ASP A 1 141 ? 18.055 -18.050 -4.530 1.00 91.81 141 ASP A C 1
ATOM 1138 O O . ASP A 1 141 ? 17.371 -17.155 -4.017 1.00 91.81 141 ASP A O 1
ATOM 1142 N N . ALA A 1 142 ? 17.491 -19.141 -5.057 1.00 92.06 142 ALA A N 1
ATOM 1143 C CA . ALA A 1 142 ? 16.046 -19.360 -5.078 1.00 92.06 142 ALA A CA 1
ATOM 1144 C C . ALA A 1 142 ? 15.431 -19.451 -3.669 1.00 92.06 142 ALA A C 1
ATOM 1146 O O . ALA A 1 142 ? 14.321 -18.969 -3.443 1.00 92.06 142 ALA A O 1
ATOM 1147 N N . THR A 1 143 ? 16.148 -20.033 -2.707 1.00 92.88 143 THR A N 1
ATOM 1148 C CA . THR A 1 143 ? 15.680 -20.192 -1.324 1.00 92.88 143 THR A CA 1
ATOM 1149 C C . THR A 1 143 ? 15.598 -18.842 -0.623 1.00 92.88 143 THR A C 1
ATOM 1151 O O . THR A 1 143 ? 14.596 -18.531 0.024 1.00 92.88 143 THR A O 1
ATOM 1154 N N . GLN A 1 144 ? 16.625 -18.010 -0.778 1.00 91.25 144 GLN A N 1
ATOM 1155 C CA . GLN A 1 144 ? 16.676 -16.654 -0.249 1.00 91.25 144 GLN A CA 1
ATOM 1156 C C . GLN A 1 144 ? 15.580 -15.790 -0.873 1.00 91.25 144 GLN A C 1
ATOM 1158 O O . GLN A 1 144 ? 14.870 -15.098 -0.144 1.00 91.25 144 GLN A O 1
ATOM 1163 N N . TYR A 1 145 ? 15.382 -15.884 -2.192 1.00 91.38 145 TYR A N 1
ATOM 1164 C CA . TYR A 1 145 ? 14.291 -15.199 -2.884 1.00 91.38 145 TYR A CA 1
ATOM 1165 C C . TYR A 1 145 ? 12.922 -15.578 -2.301 1.00 91.38 145 TYR A C 1
ATOM 1167 O O . TYR A 1 145 ? 12.162 -14.704 -1.877 1.00 91.38 145 TYR A O 1
ATOM 1175 N N . LEU A 1 146 ? 12.621 -16.878 -2.210 1.00 92.00 146 LEU A N 1
ATOM 1176 C CA . LEU A 1 146 ? 11.344 -17.358 -1.677 1.00 92.00 146 LEU A CA 1
ATOM 1177 C C . LEU A 1 146 ? 11.144 -16.950 -0.215 1.00 92.00 146 LEU A C 1
ATOM 1179 O O . LEU A 1 146 ? 10.058 -16.509 0.158 1.00 92.00 146 LEU A O 1
ATOM 1183 N N . THR A 1 147 ? 12.196 -17.033 0.601 1.00 91.44 147 THR A N 1
ATOM 1184 C CA . THR A 1 147 ? 12.152 -16.642 2.017 1.00 91.44 147 THR A CA 1
ATOM 1185 C C . THR A 1 147 ? 11.800 -15.164 2.174 1.00 91.44 147 THR A C 1
ATOM 1187 O O . THR A 1 147 ? 10.917 -14.820 2.963 1.00 91.44 147 THR A O 1
ATOM 1190 N N . GLN A 1 148 ? 12.443 -14.285 1.399 1.00 88.88 148 GLN A N 1
ATOM 1191 C CA . GLN A 1 148 ? 12.130 -12.855 1.416 1.00 88.88 148 GLN A CA 1
ATOM 1192 C C . GLN A 1 148 ? 10.708 -12.589 0.919 1.00 88.88 148 GLN A C 1
ATOM 1194 O O . GLN A 1 148 ? 9.980 -11.808 1.531 1.00 88.88 148 GLN A O 1
ATOM 1199 N N . MET A 1 149 ? 10.262 -13.289 -0.127 1.00 88.00 149 MET A N 1
ATOM 1200 C CA . MET A 1 149 ? 8.911 -13.088 -0.641 1.00 88.00 149 MET A CA 1
ATOM 1201 C C . MET A 1 149 ? 7.821 -13.491 0.351 1.00 88.00 149 MET A C 1
ATOM 1203 O O . MET A 1 149 ? 6.844 -12.757 0.532 1.00 88.00 149 MET A O 1
ATOM 1207 N N . VAL A 1 150 ? 7.996 -14.627 1.029 1.00 88.88 150 VAL A N 1
ATOM 1208 C CA . VAL A 1 150 ? 7.092 -15.062 2.101 1.00 88.88 150 VAL A CA 1
ATOM 1209 C C . VAL A 1 150 ? 7.094 -14.048 3.238 1.00 88.88 150 VAL A C 1
ATOM 1211 O O . VAL A 1 150 ? 6.024 -13.693 3.737 1.00 88.88 150 VAL A O 1
ATOM 1214 N N . ARG A 1 151 ? 8.271 -13.533 3.613 1.00 87.50 151 ARG A N 1
ATOM 1215 C CA . ARG A 1 151 ? 8.389 -12.491 4.634 1.00 87.50 151 ARG A CA 1
ATOM 1216 C C . ARG A 1 151 ? 7.564 -11.259 4.260 1.00 87.50 151 ARG A C 1
ATOM 1218 O O . ARG A 1 151 ? 6.687 -10.894 5.033 1.00 87.50 151 ARG A O 1
ATOM 1225 N N . PHE A 1 152 ? 7.738 -10.685 3.068 1.00 85.19 152 PHE A N 1
ATOM 1226 C CA . PHE A 1 152 ? 6.999 -9.478 2.658 1.00 85.19 152 PHE A CA 1
ATOM 1227 C C . PHE A 1 152 ? 5.482 -9.668 2.673 1.00 85.19 152 PHE A C 1
ATOM 1229 O O . PHE A 1 152 ? 4.752 -8.776 3.098 1.00 85.19 152 PHE A O 1
ATOM 1236 N N . LYS A 1 153 ? 4.993 -10.839 2.245 1.00 80.56 153 LYS A N 1
ATOM 1237 C CA . LYS A 1 153 ? 3.553 -11.136 2.262 1.00 80.56 153 LYS A CA 1
ATOM 1238 C C . LYS A 1 153 ? 3.012 -11.394 3.677 1.00 80.56 153 LYS A C 1
ATOM 1240 O O . LYS A 1 153 ? 1.806 -11.256 3.879 1.00 80.56 153 LYS A O 1
ATOM 1245 N N . LYS A 1 154 ? 3.869 -11.744 4.644 1.00 84.94 154 LYS A N 1
ATOM 1246 C CA . LYS A 1 154 ? 3.504 -11.952 6.053 1.00 84.94 154 LYS A CA 1
ATOM 1247 C C . LYS A 1 154 ? 3.587 -10.673 6.890 1.00 84.94 154 LYS A C 1
ATOM 1249 O O . LYS A 1 154 ? 2.698 -10.483 7.713 1.00 84.94 154 LYS A O 1
ATOM 1254 N N . GLU A 1 155 ? 4.616 -9.838 6.723 1.00 84.81 155 GLU A N 1
ATOM 1255 C CA . GLU A 1 155 ? 4.915 -8.715 7.638 1.00 84.81 155 GLU A CA 1
ATOM 1256 C C . GLU A 1 155 ? 3.701 -7.811 7.863 1.00 84.81 155 GLU A C 1
ATOM 1258 O O . GLU A 1 155 ? 3.264 -7.625 8.997 1.00 84.81 155 GLU A O 1
ATOM 1263 N N . LEU A 1 156 ? 3.076 -7.336 6.780 1.00 82.50 156 LEU A N 1
ATOM 1264 C CA . LEU A 1 156 ? 1.919 -6.449 6.886 1.00 82.50 156 LEU A CA 1
ATOM 1265 C C . LEU A 1 156 ? 0.755 -7.109 7.644 1.00 82.50 156 LEU A C 1
ATOM 1267 O O . LEU A 1 156 ? 0.113 -6.472 8.477 1.00 82.50 156 LEU A O 1
ATOM 1271 N N . PHE A 1 157 ? 0.500 -8.393 7.386 1.00 84.25 157 PHE A N 1
ATOM 1272 C CA . PHE A 1 157 ? -0.537 -9.150 8.083 1.00 84.25 157 PHE A CA 1
ATOM 1273 C C . PHE A 1 157 ? -0.205 -9.306 9.571 1.00 84.25 157 PHE A C 1
ATOM 1275 O O . PHE A 1 157 ? -1.062 -9.077 10.415 1.00 84.25 157 PHE A O 1
ATOM 1282 N N . TYR A 1 158 ? 1.040 -9.653 9.902 1.00 84.00 158 TYR A N 1
ATOM 1283 C CA . TYR A 1 158 ? 1.483 -9.870 11.278 1.00 84.00 158 TYR A CA 1
ATOM 1284 C C . TYR A 1 158 ? 1.407 -8.594 12.124 1.00 84.00 158 TYR A C 1
ATOM 1286 O O . TYR A 1 158 ? 0.832 -8.618 13.213 1.00 84.00 158 TYR A O 1
ATOM 1294 N N . HIS A 1 159 ? 1.917 -7.471 11.611 1.00 82.06 159 HIS A N 1
ATOM 1295 C CA . HIS A 1 159 ? 1.836 -6.173 12.291 1.00 82.06 159 HIS A CA 1
ATOM 1296 C C . HIS A 1 159 ? 0.386 -5.721 12.488 1.00 82.06 159 HIS A C 1
ATOM 1298 O O . HIS A 1 159 ? 0.035 -5.197 13.543 1.00 82.06 159 HIS A O 1
ATOM 1304 N N . SER A 1 160 ? -0.484 -6.009 11.515 1.00 78.12 160 SER A N 1
ATOM 1305 C CA . SER A 1 160 ? -1.902 -5.635 11.575 1.00 78.12 160 SER A CA 1
ATOM 1306 C C . SER A 1 160 ? -2.701 -6.372 12.650 1.00 78.12 160 SER A C 1
ATOM 1308 O O . SER A 1 160 ? -3.721 -5.863 13.097 1.00 78.12 160 SER A O 1
ATOM 1310 N N . LEU A 1 161 ? -2.243 -7.547 13.095 1.00 77.00 161 LEU A N 1
ATOM 1311 C CA . LEU A 1 161 ? -2.866 -8.275 14.209 1.00 77.00 161 LEU A CA 1
ATOM 1312 C C . LEU A 1 161 ? -2.575 -7.658 15.583 1.00 77.00 161 LEU A C 1
ATOM 1314 O O . LEU A 1 161 ? -3.172 -8.081 16.569 1.00 77.00 161 LEU A O 1
ATOM 1318 N N . HIS A 1 162 ? -1.658 -6.693 15.651 1.00 76.19 162 HIS A N 1
ATOM 1319 C CA . HIS A 1 162 ? -1.216 -6.062 16.890 1.00 76.19 162 HIS A CA 1
ATOM 1320 C C . HIS A 1 162 ? -1.553 -4.563 16.935 1.00 76.19 162 HIS A C 1
ATOM 1322 O O . HIS A 1 162 ? -0.937 -3.847 17.726 1.00 76.19 162 HIS A O 1
ATOM 1328 N N . LEU A 1 163 ? -2.455 -4.068 16.075 1.00 72.81 163 LEU A N 1
ATOM 1329 C CA . LEU A 1 163 ? -2.910 -2.667 16.056 1.00 72.81 163 LEU A CA 1
ATOM 1330 C C . LEU A 1 163 ? -3.837 -2.365 17.230 1.00 72.81 163 LEU A C 1
ATOM 1332 O O . LEU A 1 163 ? -3.552 -1.345 17.901 1.00 72.81 163 LEU A O 1
#

Solvent-accessible surface area (backbone atoms only — not comparable to full-atom values): 9268 Å² total; per-residue (Å²): 131,84,81,92,50,44,70,71,66,42,40,86,75,73,70,47,68,80,50,63,76,52,34,91,72,71,75,81,62,58,71,60,37,52,51,48,36,54,55,44,55,72,76,44,67,88,86,46,61,74,55,38,44,48,53,33,38,32,53,46,29,41,50,50,13,57,51,27,48,68,72,52,78,89,82,85,77,93,70,55,72,65,60,50,48,24,48,52,47,33,52,52,50,17,53,49,26,46,50,49,29,49,50,55,32,57,77,69,68,35,62,70,40,48,51,54,52,49,51,41,52,50,52,40,53,53,49,51,53,51,50,53,51,31,55,77,67,71,72,60,54,73,66,57,49,51,52,52,52,54,45,55,73,39,48,56,57,58,55,60,72,70,96